Protein AF-A0A966T2U2-F1 (afdb_monomer_lite)

Radius of gyration: 16.69 Å; chains: 1; bounding box: 38×28×66 Å

Foldseek 3Di:
DLLLLLQLLVLLLVLLVVLLVVPQDDDPRSVLSNVSSVLSNVLSVVSCVVVPPSHPPHHDVVNNVVQNVQPPHNLSSLVSSLLSLLQSLQQLVVVLVPDPDPVSNVSSVVSSVVSLVSSLVSQPPPNHHNVSNVDRPHHHPYDDPPPPPPPPPDD

Structure (mmCIF, N/CA/C/O backbone):
data_AF-A0A966T2U2-F1
#
_entry.id   AF-A0A966T2U2-F1
#
loop_
_atom_site.group_PDB
_atom_site.id
_atom_site.type_symbol
_atom_site.label_atom_id
_atom_site.label_alt_id
_atom_site.label_comp_id
_atom_site.label_asym_id
_atom_site.label_entity_id
_atom_site.label_seq_id
_atom_site.pdbx_PDB_ins_code
_atom_site.Cartn_x
_atom_site.Cartn_y
_atom_site.Cartn_z
_atom_site.occupancy
_atom_site.B_iso_or_equiv
_atom_site.auth_seq_id
_atom_site.auth_comp_id
_atom_site.auth_asym_id
_atom_site.auth_atom_id
_atom_site.pdbx_PDB_model_num
ATOM 1 N N . MET A 1 1 ? -9.086 -2.018 14.720 1.00 90.81 1 MET A N 1
ATOM 2 C CA . MET A 1 1 ? -9.180 -2.553 13.342 1.00 90.81 1 MET A CA 1
ATOM 3 C C . MET A 1 1 ? -8.982 -1.466 12.297 1.00 90.81 1 MET A C 1
ATOM 5 O O . MET A 1 1 ? -7.969 -1.504 11.621 1.00 90.81 1 MET A O 1
ATOM 9 N N . LEU A 1 2 ? -9.842 -0.446 12.219 1.00 95.25 2 LEU A N 1
ATOM 10 C CA . LEU A 1 2 ? -9.666 0.657 11.258 1.00 95.25 2 LEU A CA 1
ATOM 11 C C . LEU A 1 2 ? -8.357 1.450 11.440 1.00 95.25 2 LEU A C 1
ATOM 13 O O . LEU A 1 2 ? -7.721 1.804 10.459 1.00 95.25 2 LEU A O 1
ATOM 17 N N . ALA A 1 3 ? -7.878 1.641 12.673 1.00 96.06 3 ALA A N 1
ATOM 18 C CA . ALA A 1 3 ? -6.555 2.234 12.914 1.00 96.06 3 ALA A CA 1
ATOM 19 C C . ALA A 1 3 ? -5.396 1.399 12.324 1.00 96.06 3 ALA A C 1
ATOM 21 O O . ALA A 1 3 ? -4.396 1.952 11.872 1.00 96.06 3 ALA A O 1
ATOM 22 N N . PHE A 1 4 ? -5.540 0.067 12.301 1.00 96.06 4 PHE A N 1
ATOM 23 C CA . PHE A 1 4 ? -4.582 -0.819 11.638 1.00 96.06 4 PHE A CA 1
ATOM 24 C C . PHE A 1 4 ? -4.688 -0.687 10.116 1.00 96.06 4 PHE A C 1
ATOM 26 O O . PHE A 1 4 ? -3.658 -0.540 9.468 1.00 96.06 4 PHE A O 1
ATOM 33 N N . ALA A 1 5 ? -5.913 -0.667 9.574 1.00 96.88 5 ALA A N 1
ATOM 34 C CA . ALA A 1 5 ? -6.174 -0.443 8.151 1.00 96.88 5 ALA A CA 1
ATOM 35 C C . ALA A 1 5 ? -5.520 0.861 7.672 1.00 96.88 5 ALA A C 1
ATOM 37 O O . ALA A 1 5 ? -4.726 0.842 6.743 1.00 96.88 5 ALA A O 1
ATOM 38 N N . GLN A 1 6 ? -5.738 1.965 8.395 1.00 98.12 6 GLN A N 1
ATOM 39 C CA . GLN A 1 6 ? -5.103 3.255 8.124 1.00 98.12 6 GLN A CA 1
ATOM 40 C C . GLN A 1 6 ? -3.571 3.149 8.064 1.00 98.12 6 GLN A C 1
ATOM 42 O O . GLN A 1 6 ? -2.938 3.695 7.165 1.00 98.12 6 GLN A O 1
ATOM 47 N N . GLY A 1 7 ? -2.964 2.458 9.032 1.00 98.31 7 GLY A N 1
ATOM 48 C CA . GLY A 1 7 ? -1.517 2.263 9.054 1.00 98.31 7 GLY A CA 1
ATOM 49 C C . GLY A 1 7 ? -1.021 1.397 7.893 1.00 98.31 7 GLY A C 1
ATOM 50 O O . GLY A 1 7 ? 0.043 1.678 7.344 1.00 98.31 7 GLY A O 1
ATOM 51 N N . ALA A 1 8 ? -1.772 0.364 7.508 1.00 98.12 8 ALA A N 1
ATOM 52 C CA . ALA A 1 8 ? -1.448 -0.480 6.361 1.00 98.12 8 ALA A CA 1
ATOM 53 C C . ALA A 1 8 ? -1.502 0.319 5.047 1.00 98.12 8 ALA A C 1
ATOM 55 O O . ALA A 1 8 ? -0.535 0.281 4.294 1.00 98.12 8 ALA A O 1
ATOM 56 N N . GLU A 1 9 ? -2.542 1.131 4.838 1.00 98.62 9 GLU A N 1
ATOM 57 C CA . GLU A 1 9 ? -2.665 2.037 3.683 1.00 98.62 9 GLU A CA 1
ATOM 58 C C . GLU A 1 9 ? -1.492 3.016 3.578 1.00 98.62 9 GLU A C 1
ATOM 60 O O . GLU A 1 9 ? -0.885 3.176 2.522 1.00 98.62 9 GLU A O 1
ATOM 65 N N . LEU A 1 10 ? -1.104 3.635 4.698 1.00 98.88 10 LEU A N 1
ATOM 66 C CA . LEU A 1 10 ? 0.061 4.524 4.738 1.00 98.88 10 LEU A CA 1
ATOM 67 C C . LEU A 1 10 ? 1.370 3.780 4.429 1.00 98.88 10 LEU A C 1
ATOM 69 O O . LEU A 1 10 ? 2.274 4.350 3.824 1.00 98.88 10 LEU A O 1
ATOM 73 N N . ALA A 1 11 ? 1.492 2.511 4.830 1.00 98.69 11 ALA A N 1
ATOM 74 C CA . ALA A 1 11 ? 2.661 1.702 4.492 1.00 98.69 11 ALA A CA 1
ATOM 75 C C . ALA A 1 11 ? 2.712 1.389 2.996 1.00 98.69 11 ALA A C 1
ATOM 77 O O . ALA A 1 11 ? 3.786 1.461 2.401 1.00 98.69 11 ALA A O 1
ATOM 78 N N . VAL A 1 12 ? 1.565 1.074 2.396 1.00 98.69 12 VAL A N 1
ATOM 79 C CA . VAL A 1 12 ? 1.455 0.781 0.966 1.00 98.69 12 VAL A CA 1
ATOM 80 C C . VAL A 1 12 ? 1.733 2.034 0.138 1.00 98.69 12 VAL A C 1
ATOM 82 O O . VAL A 1 12 ? 2.564 1.981 -0.766 1.00 98.69 12 VAL A O 1
ATOM 85 N N . HIS A 1 13 ? 1.155 3.182 0.508 1.00 98.88 13 HIS A N 1
ATOM 86 C CA . HIS A 1 13 ? 1.492 4.483 -0.078 1.00 98.88 13 HIS A CA 1
ATOM 87 C C . HIS A 1 13 ? 3.010 4.712 -0.113 1.00 98.88 13 HIS A C 1
ATOM 89 O O . HIS A 1 13 ? 3.576 4.968 -1.176 1.00 98.88 13 HIS A O 1
ATOM 95 N N . ASP A 1 14 ? 3.688 4.561 1.027 1.00 98.88 14 ASP A N 1
ATOM 96 C CA . ASP A 1 14 ? 5.130 4.801 1.118 1.00 98.88 14 ASP A CA 1
ATOM 97 C C . ASP A 1 14 ? 5.950 3.791 0.295 1.00 98.88 14 ASP A C 1
ATOM 99 O O . ASP A 1 14 ? 7.020 4.132 -0.215 1.00 98.88 14 ASP A O 1
ATOM 103 N N . LEU A 1 15 ? 5.465 2.555 0.129 1.00 98.88 15 LEU A N 1
ATOM 104 C CA . LEU A 1 15 ? 6.080 1.560 -0.756 1.00 98.88 15 LEU A CA 1
ATOM 105 C C . LEU A 1 15 ? 5.935 1.948 -2.233 1.00 98.88 15 LEU A C 1
ATOM 107 O O . LEU A 1 15 ? 6.903 1.819 -2.986 1.00 98.88 15 LEU A O 1
ATOM 111 N N . TYR A 1 16 ? 4.785 2.482 -2.651 1.00 98.81 16 TYR A N 1
ATOM 112 C CA . TYR A 1 16 ? 4.631 3.023 -4.003 1.00 98.81 16 TYR A CA 1
ATOM 113 C C . TYR A 1 16 ? 5.517 4.239 -4.243 1.00 98.81 16 TYR A C 1
ATOM 115 O O . TYR A 1 16 ? 6.221 4.272 -5.251 1.00 98.81 16 TYR A O 1
ATOM 123 N N . VAL A 1 17 ? 5.560 5.187 -3.301 1.00 98.75 17 VAL A N 1
ATOM 124 C CA . VAL A 1 17 ? 6.482 6.333 -3.365 1.00 98.75 17 VAL A CA 1
ATOM 125 C C . VAL A 1 17 ? 7.923 5.842 -3.489 1.00 98.75 17 VAL A C 1
ATOM 127 O O . VAL A 1 17 ? 8.667 6.307 -4.346 1.00 98.75 17 VAL A O 1
ATOM 130 N N . LYS A 1 18 ? 8.312 4.807 -2.733 1.00 98.56 18 LYS A N 1
ATOM 131 C CA . LYS A 1 18 ? 9.641 4.197 -2.857 1.00 98.56 18 LYS A CA 1
ATOM 132 C C . LYS A 1 18 ? 9.907 3.606 -4.247 1.00 98.56 18 LYS A C 1
ATOM 134 O O . LYS A 1 18 ? 11.045 3.667 -4.721 1.00 98.56 18 LYS A O 1
ATOM 139 N N . ALA A 1 19 ? 8.901 3.002 -4.881 1.00 98.19 19 ALA A N 1
ATOM 140 C CA . ALA A 1 19 ? 8.993 2.498 -6.251 1.00 98.19 19 ALA A CA 1
ATOM 141 C C . ALA A 1 19 ? 9.166 3.642 -7.260 1.00 98.19 19 ALA A C 1
ATOM 143 O O . ALA A 1 19 ? 10.079 3.578 -8.086 1.00 98.19 19 ALA A O 1
ATOM 144 N N . VAL A 1 20 ? 8.337 4.683 -7.155 1.00 98.38 20 VAL A N 1
ATOM 145 C CA . VAL A 1 20 ? 8.377 5.906 -7.974 1.00 98.38 20 VAL A CA 1
ATOM 146 C C . VAL A 1 20 ? 9.755 6.570 -7.878 1.00 98.38 20 VAL 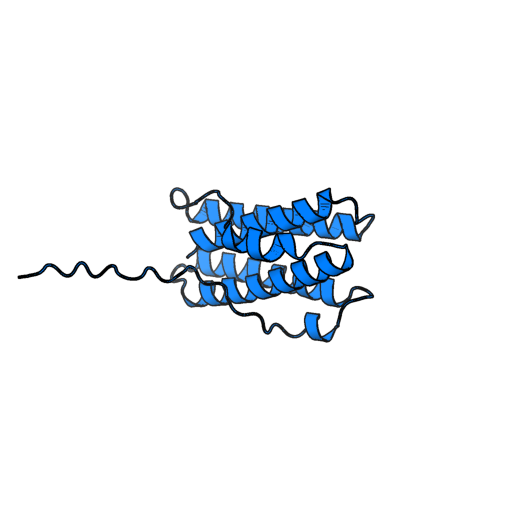A C 1
ATOM 148 O O . VAL A 1 20 ? 10.453 6.712 -8.883 1.00 98.38 20 VAL A O 1
ATOM 151 N N . ASP A 1 21 ? 10.225 6.823 -6.657 1.00 98.25 21 ASP A N 1
ATOM 152 C CA . ASP A 1 21 ? 11.505 7.484 -6.371 1.00 98.25 21 ASP A CA 1
ATOM 153 C C . ASP A 1 21 ? 12.733 6.646 -6.760 1.00 98.25 21 ASP A C 1
ATOM 155 O O . ASP A 1 21 ? 13.869 7.122 -6.717 1.00 98.25 21 ASP A O 1
ATOM 159 N N . SER A 1 22 ? 12.548 5.377 -7.137 1.00 97.19 22 SER A N 1
ATOM 160 C CA . SER A 1 22 ? 13.661 4.528 -7.560 1.00 97.19 22 SER A CA 1
ATOM 161 C C . SER A 1 22 ? 14.235 4.897 -8.930 1.00 97.19 22 SER A C 1
ATOM 163 O O . SER A 1 22 ? 15.323 4.427 -9.267 1.00 97.19 22 SER A O 1
ATOM 165 N N . GLY A 1 23 ? 13.505 5.684 -9.731 1.00 96.38 23 GLY A N 1
ATOM 166 C CA . GLY A 1 23 ? 13.903 6.073 -11.088 1.00 96.38 23 GLY A CA 1
ATOM 167 C C . GLY A 1 23 ? 13.916 4.920 -12.100 1.00 96.38 23 GLY A C 1
ATOM 168 O O . GLY A 1 23 ? 14.474 5.063 -13.184 1.00 96.38 23 GLY A O 1
ATOM 169 N N . ARG A 1 24 ? 13.343 3.759 -11.749 1.00 94.75 24 ARG A N 1
ATOM 170 C CA . ARG A 1 24 ? 13.326 2.552 -12.597 1.00 94.75 24 ARG A CA 1
ATOM 171 C C . ARG A 1 24 ? 12.142 2.482 -13.559 1.00 94.75 24 ARG A C 1
ATOM 173 O O . ARG A 1 24 ? 12.174 1.657 -14.466 1.00 94.75 24 ARG A O 1
ATOM 180 N N . PHE A 1 25 ? 11.117 3.297 -13.335 1.00 95.38 25 PHE A N 1
ATOM 181 C CA . PHE A 1 25 ? 9.867 3.303 -14.091 1.00 95.38 25 PHE A CA 1
ATOM 182 C C . PHE A 1 25 ? 9.714 4.628 -14.829 1.00 95.38 25 PHE A C 1
ATOM 184 O O . PHE A 1 25 ? 10.156 5.666 -14.338 1.00 95.38 25 PHE A O 1
ATOM 191 N N . THR A 1 26 ? 9.095 4.595 -16.008 1.00 95.94 26 THR A N 1
ATOM 192 C CA . THR A 1 26 ? 8.891 5.781 -16.856 1.00 95.94 26 THR A CA 1
ATOM 193 C C . THR A 1 26 ? 7.569 5.675 -17.617 1.00 95.94 26 THR A C 1
ATOM 195 O O . THR A 1 26 ? 6.985 4.595 -17.681 1.00 95.94 26 THR A O 1
ATOM 198 N N . GLY A 1 27 ? 7.099 6.779 -18.204 1.00 96.19 27 GLY A N 1
ATOM 199 C CA . GLY A 1 27 ? 5.876 6.787 -19.014 1.00 96.19 27 GLY A CA 1
ATOM 200 C C . GLY A 1 27 ? 4.649 6.295 -18.240 1.00 96.19 27 GLY A C 1
ATOM 201 O O . GLY A 1 27 ? 4.506 6.590 -17.054 1.00 96.19 27 GLY A O 1
ATOM 202 N N . ASP A 1 28 ? 3.796 5.513 -18.903 1.00 94.25 28 ASP A N 1
ATOM 203 C CA . ASP A 1 28 ? 2.537 5.014 -18.335 1.00 94.25 28 ASP A CA 1
ATOM 204 C C . ASP A 1 28 ? 2.743 4.163 -17.072 1.00 94.25 28 ASP A C 1
ATOM 206 O O . ASP A 1 28 ? 1.921 4.206 -16.159 1.00 94.25 28 ASP A O 1
ATOM 210 N N . GLU A 1 29 ? 3.856 3.428 -16.976 1.00 93.56 29 GLU A N 1
ATOM 211 C CA . GLU A 1 29 ? 4.186 2.637 -15.785 1.00 93.56 29 GLU A CA 1
ATOM 212 C C . GLU A 1 29 ? 4.434 3.533 -14.568 1.00 93.56 29 GLU A C 1
ATOM 214 O O . GLU A 1 29 ? 3.982 3.221 -13.468 1.00 93.56 29 GLU A O 1
ATOM 219 N N . LEU A 1 30 ? 5.134 4.656 -14.757 1.00 97.12 30 LEU A N 1
ATOM 220 C CA . LEU A 1 30 ? 5.371 5.628 -13.692 1.00 97.12 30 LEU A CA 1
ATOM 221 C C . LEU A 1 30 ? 4.055 6.286 -13.263 1.00 97.12 30 LEU A C 1
ATOM 223 O O . LEU A 1 30 ? 3.741 6.291 -12.076 1.00 97.12 30 LEU A O 1
ATOM 227 N N . THR A 1 31 ? 3.254 6.752 -14.224 1.00 97.88 31 THR A N 1
ATOM 228 C CA . THR A 1 31 ? 1.950 7.373 -13.949 1.00 97.88 31 THR A CA 1
ATOM 229 C C . THR A 1 31 ? 0.996 6.418 -13.231 1.00 97.88 31 THR A C 1
ATOM 231 O O . THR A 1 31 ? 0.285 6.824 -12.313 1.00 97.88 31 THR A O 1
ATOM 234 N N . MET A 1 32 ? 0.998 5.134 -13.596 1.00 96.88 32 MET A N 1
ATOM 235 C CA . MET A 1 32 ? 0.235 4.102 -12.894 1.00 96.88 32 MET A CA 1
ATOM 236 C C . MET A 1 32 ? 0.654 3.999 -11.420 1.00 96.88 32 MET A C 1
ATOM 238 O O . MET A 1 32 ? -0.207 4.034 -10.541 1.00 96.88 32 MET A O 1
ATOM 242 N N . LEU A 1 33 ? 1.958 3.897 -11.139 1.00 98.31 33 LEU A N 1
ATOM 243 C CA . LEU A 1 33 ? 2.476 3.773 -9.770 1.00 98.31 33 LEU A CA 1
ATOM 244 C C . LEU A 1 33 ? 2.185 5.021 -8.923 1.00 98.31 33 LEU A C 1
ATOM 246 O O . LEU A 1 33 ? 1.804 4.892 -7.761 1.00 98.31 33 LEU A O 1
ATOM 250 N N . GLU A 1 34 ? 2.313 6.217 -9.500 1.00 98.69 34 GLU A N 1
ATOM 251 C CA . GLU A 1 34 ? 1.947 7.482 -8.847 1.00 98.69 34 GLU A CA 1
ATOM 252 C C . GLU A 1 34 ? 0.453 7.526 -8.507 1.00 98.69 34 GLU A C 1
ATOM 254 O O . GLU A 1 34 ? 0.063 7.921 -7.405 1.00 98.69 34 GLU A O 1
ATOM 259 N N . GLN A 1 35 ? -0.396 7.075 -9.432 1.00 98.69 35 GLN A N 1
ATOM 260 C CA . GLN A 1 35 ? -1.836 7.062 -9.220 1.00 98.69 35 GLN A CA 1
ATOM 261 C C . GLN A 1 35 ? -2.247 6.052 -8.142 1.00 98.69 35 GLN A C 1
ATOM 263 O O . GLN A 1 35 ? -3.146 6.340 -7.349 1.00 98.69 35 GLN A O 1
ATOM 268 N N . PHE A 1 36 ? -1.586 4.893 -8.079 1.00 98.69 36 PHE A N 1
ATOM 269 C CA . PHE A 1 36 ? -1.817 3.900 -7.027 1.00 98.69 3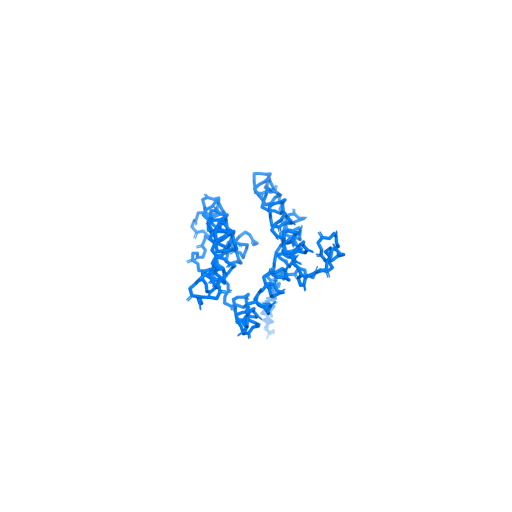6 PHE A CA 1
ATOM 270 C C . PHE A 1 36 ? -1.364 4.444 -5.667 1.00 98.69 36 PHE A C 1
ATOM 272 O O . PHE A 1 36 ? -2.140 4.388 -4.714 1.00 98.69 36 PHE A O 1
ATOM 279 N N . ALA A 1 37 ? -0.200 5.105 -5.592 1.00 98.88 37 ALA A N 1
ATOM 280 C CA . ALA A 1 37 ? 0.235 5.810 -4.382 1.00 98.88 37 ALA A CA 1
ATOM 281 C C . ALA A 1 37 ? -0.839 6.795 -3.887 1.00 98.88 37 ALA A C 1
ATOM 283 O O . ALA A 1 37 ? -1.249 6.757 -2.724 1.00 98.88 37 ALA A O 1
ATOM 284 N N . ALA A 1 38 ? -1.344 7.647 -4.784 1.00 98.88 38 ALA A N 1
ATOM 285 C CA . ALA A 1 38 ? -2.355 8.645 -4.452 1.00 98.88 38 ALA A CA 1
ATOM 286 C C . ALA A 1 38 ? -3.665 8.022 -3.936 1.00 98.88 38 ALA A C 1
ATOM 288 O O . ALA A 1 38 ? -4.283 8.573 -3.023 1.00 98.88 38 ALA A O 1
ATOM 289 N N . HIS A 1 39 ? -4.077 6.869 -4.474 1.00 98.81 39 HIS A N 1
ATOM 290 C CA . HIS A 1 39 ? -5.248 6.144 -3.980 1.00 98.81 39 HIS A CA 1
ATOM 291 C C . HIS A 1 39 ? -5.066 5.680 -2.529 1.00 98.81 39 HIS A C 1
ATOM 293 O O . HIS A 1 39 ? -5.910 6.003 -1.695 1.00 98.81 39 HIS A O 1
ATOM 299 N N . HIS A 1 40 ? -3.949 5.025 -2.197 1.00 98.88 40 HIS A N 1
ATOM 300 C CA . HIS A 1 40 ? -3.686 4.574 -0.823 1.00 98.88 40 HIS A CA 1
ATOM 301 C C . HIS A 1 40 ? -3.627 5.734 0.176 1.00 98.88 40 HIS A C 1
ATOM 303 O O . HIS A 1 40 ? -4.169 5.645 1.280 1.00 98.88 40 HIS A O 1
ATOM 309 N N . LEU A 1 41 ? -3.045 6.875 -0.213 1.00 98.88 41 LEU A N 1
ATOM 310 C CA . LEU A 1 41 ? -3.068 8.068 0.635 1.00 98.88 41 LEU A CA 1
ATOM 311 C C . LEU A 1 41 ? -4.500 8.567 0.874 1.00 98.88 41 LEU A C 1
ATOM 313 O O . LEU A 1 41 ? -4.861 8.885 2.010 1.00 98.88 41 LEU A O 1
ATOM 317 N N . ALA A 1 42 ? -5.327 8.610 -0.172 1.00 98.81 42 ALA A N 1
ATOM 318 C CA . ALA A 1 42 ? -6.727 9.008 -0.057 1.00 98.81 42 ALA A CA 1
ATOM 319 C C . ALA A 1 42 ? -7.535 8.039 0.826 1.00 98.81 42 ALA A C 1
ATOM 321 O O . ALA A 1 42 ? -8.386 8.477 1.607 1.00 98.81 42 ALA A O 1
ATOM 322 N N . TYR A 1 43 ? -7.249 6.736 0.770 1.00 98.62 43 TYR A N 1
ATOM 323 C CA . TYR A 1 43 ? -7.874 5.728 1.631 1.00 98.62 43 TYR A CA 1
ATOM 324 C C . TYR A 1 43 ? -7.461 5.895 3.088 1.00 98.62 43 TYR A C 1
ATOM 326 O O . TYR A 1 43 ? -8.326 5.987 3.962 1.00 98.62 43 TYR A O 1
ATOM 334 N N . ALA A 1 44 ? -6.165 6.066 3.355 1.00 98.62 44 ALA A N 1
ATOM 335 C CA . ALA A 1 44 ? -5.666 6.377 4.689 1.00 98.62 44 ALA A CA 1
ATOM 336 C C . ALA A 1 44 ? -6.315 7.643 5.275 1.00 98.62 44 ALA A C 1
ATOM 338 O O . ALA A 1 44 ? -6.666 7.672 6.457 1.00 98.62 44 ALA A O 1
ATOM 339 N N . GLN A 1 45 ? -6.497 8.688 4.462 1.00 98.62 45 GLN A N 1
ATOM 340 C CA . GLN A 1 45 ? -7.150 9.934 4.872 1.00 98.62 45 GLN A CA 1
ATOM 341 C C . GLN A 1 45 ? -8.653 9.756 5.115 1.00 98.62 45 GLN A C 1
ATOM 343 O O . GLN A 1 45 ? -9.181 10.293 6.087 1.00 98.62 45 GLN A O 1
ATOM 348 N N . SER A 1 46 ? -9.333 8.965 4.285 1.00 98.50 46 SER A N 1
ATOM 349 C CA . SER A 1 46 ? -10.758 8.656 4.456 1.00 98.50 46 SER A CA 1
ATOM 350 C C . SER A 1 46 ? -11.001 7.863 5.742 1.00 98.50 46 SER A C 1
ATOM 352 O O . SER A 1 46 ? -11.888 8.200 6.527 1.00 98.50 46 SER A O 1
ATOM 354 N N . ILE A 1 47 ? -10.157 6.862 6.014 1.00 98.25 47 ILE A N 1
ATOM 355 C CA . ILE A 1 47 ? -10.198 6.096 7.264 1.00 98.25 47 ILE A CA 1
ATOM 356 C C . ILE A 1 47 ? -9.883 7.004 8.456 1.00 98.25 47 ILE A C 1
ATOM 358 O O . ILE A 1 47 ? -10.575 6.925 9.468 1.00 98.25 47 ILE A O 1
ATOM 362 N N . ASN A 1 48 ? -8.885 7.891 8.346 1.00 98.00 48 ASN A N 1
ATOM 363 C CA . ASN A 1 48 ? -8.593 8.891 9.377 1.00 98.00 48 ASN A CA 1
ATOM 364 C C . ASN A 1 48 ? -9.833 9.740 9.687 1.00 98.00 48 ASN A C 1
ATOM 366 O O . ASN A 1 48 ? -10.232 9.802 10.848 1.00 98.00 48 ASN A O 1
ATOM 370 N N . GLY A 1 49 ? -10.480 10.322 8.672 1.00 97.44 49 GLY A N 1
ATOM 371 C CA . GLY A 1 49 ? -11.686 11.132 8.862 1.00 97.44 49 GLY A CA 1
ATOM 372 C C . GLY A 1 49 ? -12.799 10.388 9.607 1.00 97.44 49 GLY A C 1
ATOM 373 O O . GLY A 1 49 ? -13.535 10.996 10.380 1.00 97.44 49 GLY A O 1
ATOM 374 N N . MET A 1 50 ? -12.873 9.066 9.438 1.00 96.12 50 MET A N 1
ATOM 375 C CA . MET A 1 50 ? -13.839 8.204 10.112 1.00 96.12 50 MET A CA 1
ATOM 376 C C . MET A 1 50 ? -13.485 7.883 11.572 1.00 96.12 50 MET A C 1
ATOM 378 O O . MET A 1 50 ? -14.377 7.844 12.417 1.00 96.12 50 MET A O 1
ATOM 382 N N . ILE A 1 51 ? -12.208 7.638 11.890 1.00 95.75 51 ILE A N 1
ATOM 383 C CA . ILE A 1 51 ? -11.772 7.240 13.247 1.00 95.75 51 ILE A CA 1
ATOM 384 C C . ILE A 1 51 ? -11.269 8.410 14.106 1.00 95.75 51 ILE A C 1
ATOM 386 O O . ILE A 1 51 ? -11.048 8.254 15.309 1.00 95.75 51 ILE A O 1
ATOM 390 N N . GLY A 1 52 ? -11.085 9.588 13.509 1.00 95.94 52 GLY A N 1
ATOM 391 C CA . GLY A 1 52 ? -10.720 10.829 14.182 1.00 95.94 52 GLY A CA 1
ATOM 392 C C . GLY A 1 52 ? -9.492 10.684 15.081 1.00 95.94 52 GLY A C 1
ATOM 393 O O . GLY A 1 52 ? -8.403 10.332 14.632 1.00 95.94 52 GLY A O 1
ATOM 394 N N . LYS A 1 53 ? -9.668 10.948 16.381 1.00 94.25 53 LYS A N 1
ATOM 395 C CA . LYS A 1 53 ? -8.585 10.914 17.381 1.00 94.25 53 LYS A CA 1
ATOM 396 C C . LYS A 1 53 ? -7.911 9.543 17.539 1.00 94.25 53 LYS A C 1
ATOM 398 O O . LYS A 1 53 ? -6.819 9.482 18.091 1.00 94.25 53 LYS A O 1
ATOM 403 N N . ASP A 1 54 ? -8.563 8.467 17.098 1.00 93.44 54 ASP A N 1
ATOM 404 C CA . ASP A 1 54 ? -8.021 7.108 17.190 1.00 93.44 54 ASP A CA 1
ATOM 405 C C . ASP A 1 54 ? -7.095 6.779 15.999 1.00 93.44 54 ASP A C 1
ATOM 407 O O . ASP A 1 54 ? -6.499 5.701 15.949 1.00 93.44 54 ASP A O 1
ATOM 411 N N . ALA A 1 55 ? -6.947 7.706 15.041 1.00 95.00 55 ALA A N 1
ATOM 412 C CA . ALA A 1 55 ? -6.019 7.588 13.924 1.00 95.00 55 ALA A CA 1
ATOM 413 C C . ALA A 1 55 ? -4.563 7.619 14.397 1.00 95.00 55 ALA A C 1
ATOM 415 O O . ALA A 1 55 ? -4.141 8.498 15.151 1.00 95.00 55 ALA A O 1
ATOM 416 N N . THR A 1 56 ? -3.761 6.684 13.892 1.00 91.12 56 THR A N 1
ATOM 417 C CA . THR A 1 56 ? -2.332 6.614 14.220 1.00 91.12 56 THR A CA 1
ATOM 418 C C . THR A 1 56 ? -1.532 7.666 13.463 1.00 91.12 56 THR A C 1
ATOM 420 O O . THR A 1 56 ? -0.530 8.160 13.979 1.00 91.12 56 THR A O 1
ATOM 423 N N . ASN A 1 57 ? -1.967 7.997 12.239 1.00 95.25 57 ASN A N 1
ATOM 424 C CA . ASN A 1 57 ? -1.254 8.875 11.302 1.00 95.25 57 ASN A CA 1
ATOM 425 C C . ASN A 1 57 ? 0.196 8.455 11.062 1.00 95.25 57 ASN A C 1
ATOM 427 O O . ASN A 1 57 ? 1.064 9.279 10.779 1.00 95.25 57 ASN A O 1
ATOM 431 N N . LYS A 1 58 ? 0.454 7.157 11.205 1.00 97.12 58 LYS A N 1
ATOM 432 C CA . LYS A 1 58 ? 1.751 6.535 11.002 1.00 97.12 58 LYS A CA 1
ATOM 433 C C . LYS A 1 58 ? 1.539 5.276 10.193 1.00 97.12 58 LYS A C 1
ATOM 435 O O . LYS A 1 58 ? 0.582 4.537 10.424 1.00 97.12 58 LYS A O 1
ATOM 440 N N . ARG A 1 59 ? 2.453 5.017 9.267 1.00 98.00 59 ARG A N 1
ATOM 441 C CA . ARG A 1 59 ? 2.459 3.750 8.553 1.00 98.00 59 ARG A CA 1
ATOM 442 C C . ARG A 1 59 ? 2.692 2.580 9.499 1.00 98.00 59 ARG A C 1
ATOM 444 O O . ARG A 1 59 ? 3.345 2.703 10.537 1.00 98.00 59 ARG A O 1
ATOM 451 N N . ASN A 1 60 ? 2.198 1.422 9.098 1.00 97.50 60 ASN A N 1
ATOM 452 C CA . ASN A 1 60 ? 2.522 0.164 9.734 1.00 97.50 60 ASN A CA 1
ATOM 453 C C . ASN A 1 60 ? 3.930 -0.280 9.299 1.00 97.50 60 ASN A C 1
ATOM 455 O O . ASN A 1 60 ? 4.124 -0.772 8.188 1.00 97.50 60 ASN A O 1
ATOM 459 N N . GLU A 1 61 ? 4.916 -0.122 10.185 1.00 96.44 61 GLU A N 1
ATOM 460 C CA . GLU A 1 61 ? 6.312 -0.496 9.906 1.00 96.44 61 GLU A CA 1
ATOM 461 C C . GLU A 1 61 ? 6.496 -1.994 9.619 1.00 96.44 61 GLU A C 1
ATOM 463 O O . GLU A 1 61 ? 7.384 -2.367 8.855 1.00 96.44 61 GLU A O 1
ATOM 468 N N . GLY A 1 62 ? 5.651 -2.864 10.182 1.00 94.50 62 GLY A N 1
ATOM 469 C CA . GLY A 1 62 ? 5.678 -4.300 9.893 1.00 94.50 62 GLY A CA 1
ATOM 470 C C . GLY A 1 62 ? 5.328 -4.590 8.433 1.00 94.50 62 GLY A C 1
ATOM 471 O O . GLY A 1 62 ? 6.039 -5.337 7.766 1.00 94.50 62 GLY A O 1
ATOM 472 N N . VAL A 1 63 ? 4.290 -3.927 7.914 1.00 95.69 63 VAL A N 1
ATOM 473 C CA . VAL A 1 63 ? 3.920 -4.005 6.490 1.00 95.69 63 VAL A CA 1
ATOM 474 C C . VAL A 1 63 ? 5.030 -3.427 5.623 1.00 95.69 63 VAL A C 1
ATOM 476 O O . VAL A 1 63 ? 5.513 -4.095 4.716 1.00 95.69 63 VAL A O 1
ATOM 479 N N . TYR A 1 64 ? 5.492 -2.216 5.931 1.00 98.19 64 TYR A N 1
ATOM 480 C CA . TYR A 1 64 ? 6.515 -1.552 5.126 1.00 98.19 64 TYR A CA 1
ATOM 481 C C . TYR A 1 64 ? 7.805 -2.387 5.025 1.00 98.19 64 TYR A C 1
ATOM 483 O O . TYR A 1 64 ? 8.304 -2.662 3.931 1.00 98.19 64 TYR A O 1
ATOM 491 N N . SER A 1 65 ? 8.330 -2.844 6.165 1.00 96.44 65 SER A N 1
ATOM 492 C CA . SER A 1 65 ? 9.579 -3.613 6.222 1.00 96.44 65 SER A CA 1
ATOM 493 C C . SER A 1 65 ? 9.489 -4.980 5.538 1.00 96.44 65 SER A C 1
ATOM 495 O O . SER A 1 65 ? 10.467 -5.405 4.914 1.00 96.44 65 SER A O 1
ATOM 497 N N . ALA A 1 66 ? 8.323 -5.637 5.585 1.00 95.06 66 ALA A N 1
ATOM 498 C CA . ALA A 1 66 ? 8.105 -6.924 4.931 1.00 95.06 66 ALA A CA 1
ATOM 499 C C . ALA A 1 66 ? 8.274 -6.846 3.406 1.00 95.06 66 ALA A C 1
ATOM 501 O O . ALA A 1 66 ? 8.780 -7.794 2.806 1.00 95.06 66 ALA A O 1
ATOM 502 N N . TYR A 1 67 ? 7.905 -5.723 2.782 1.00 97.31 67 TYR A N 1
ATOM 503 C CA . TYR A 1 67 ? 7.868 -5.594 1.322 1.00 97.31 67 TYR A CA 1
ATOM 504 C C . TYR A 1 67 ? 9.008 -4.758 0.735 1.00 97.31 67 TYR A C 1
ATOM 506 O O . 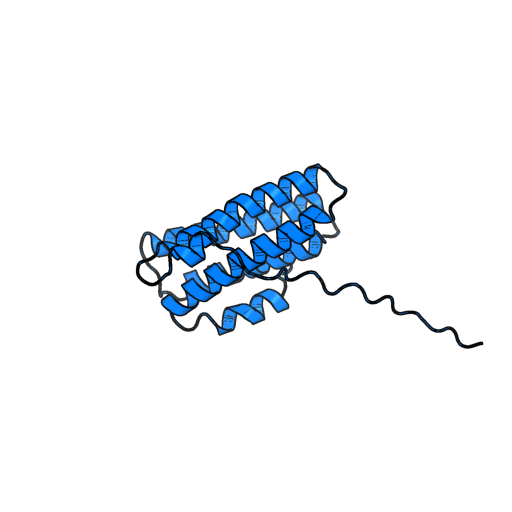TYR A 1 67 ? 9.504 -5.091 -0.342 1.00 97.31 67 TYR A O 1
ATOM 514 N N . VAL A 1 68 ? 9.492 -3.722 1.430 1.00 97.50 68 VAL A N 1
ATOM 515 C CA . VAL A 1 68 ? 10.497 -2.797 0.867 1.00 97.50 68 VAL A CA 1
ATOM 516 C C . VAL A 1 68 ? 11.786 -3.508 0.437 1.00 97.50 68 VAL A C 1
ATOM 518 O O . VAL A 1 68 ? 12.378 -3.175 -0.590 1.00 97.50 68 VAL A O 1
ATOM 521 N N . SER A 1 69 ? 12.208 -4.527 1.190 1.00 94.81 69 SER A N 1
ATOM 522 C CA . SER A 1 69 ? 13.421 -5.305 0.908 1.00 94.81 69 SER A CA 1
ATOM 523 C C . SER A 1 69 ? 13.301 -6.180 -0.346 1.00 94.81 69 SER A C 1
ATOM 525 O O . SER A 1 69 ? 14.316 -6.564 -0.926 1.00 94.81 69 SER A O 1
ATOM 527 N N . GLN A 1 70 ? 12.077 -6.455 -0.802 1.00 96.62 70 GLN A N 1
ATOM 528 C CA . GLN A 1 70 ? 11.798 -7.277 -1.979 1.00 96.62 70 GLN A CA 1
ATOM 529 C C . GLN A 1 70 ? 11.893 -6.474 -3.290 1.00 96.62 70 GLN A C 1
ATOM 531 O O . GLN A 1 70 ? 12.076 -7.051 -4.362 1.00 96.62 70 GLN A O 1
ATOM 536 N N . MET A 1 71 ? 11.834 -5.138 -3.228 1.00 96.62 71 MET A N 1
ATOM 537 C CA . MET A 1 71 ? 11.791 -4.227 -4.385 1.00 96.62 71 MET A CA 1
ATOM 538 C C . MET A 1 71 ? 13.187 -3.929 -4.972 1.00 96.62 71 MET A C 1
ATOM 540 O O . MET A 1 71 ? 13.579 -2.779 -5.192 1.00 96.62 71 MET A O 1
ATOM 544 N N . THR A 1 72 ? 13.977 -4.977 -5.211 1.00 95.69 72 THR A N 1
ATOM 545 C CA . THR A 1 72 ? 15.398 -4.878 -5.606 1.00 95.69 72 THR A CA 1
ATOM 546 C C . THR A 1 72 ? 15.614 -4.485 -7.071 1.00 95.69 72 THR A C 1
ATOM 548 O O . THR A 1 72 ? 16.625 -3.875 -7.416 1.00 95.69 72 THR A O 1
ATOM 551 N N . THR A 1 73 ? 14.653 -4.802 -7.937 1.00 95.00 73 THR A N 1
ATOM 552 C CA . THR A 1 73 ? 14.634 -4.503 -9.380 1.00 95.00 73 THR A CA 1
ATOM 553 C C . THR A 1 73 ? 13.224 -4.070 -9.788 1.00 95.00 73 THR A C 1
ATOM 555 O O . THR A 1 73 ? 12.293 -4.267 -9.013 1.00 95.00 73 THR A O 1
ATOM 558 N N . GLY A 1 74 ? 13.032 -3.530 -10.999 1.00 92.94 74 GLY A N 1
ATOM 559 C CA . GLY A 1 74 ? 11.690 -3.162 -11.488 1.00 92.94 74 GLY A CA 1
ATOM 560 C C . GLY A 1 74 ? 10.721 -4.352 -11.504 1.00 92.94 74 GLY A C 1
ATOM 561 O O . GLY A 1 74 ? 9.652 -4.299 -10.904 1.00 92.94 74 GLY A O 1
ATOM 562 N N . ALA A 1 75 ? 11.147 -5.486 -12.069 1.00 92.44 75 ALA A N 1
ATOM 563 C CA . ALA A 1 75 ? 10.337 -6.706 -12.088 1.00 92.44 75 ALA A CA 1
ATOM 564 C C . ALA A 1 75 ? 10.074 -7.279 -10.681 1.00 92.44 75 ALA A C 1
ATOM 566 O O . ALA A 1 75 ? 8.999 -7.813 -10.417 1.00 92.44 75 ALA A O 1
ATOM 567 N N . ALA A 1 76 ? 11.046 -7.186 -9.764 1.00 94.50 76 ALA A N 1
ATOM 568 C CA . ALA A 1 76 ? 10.838 -7.606 -8.378 1.00 94.50 76 ALA A CA 1
ATOM 569 C C . ALA A 1 76 ? 9.869 -6.673 -7.639 1.00 94.50 76 ALA A C 1
ATOM 571 O O . ALA A 1 76 ? 9.040 -7.153 -6.874 1.00 94.50 76 ALA A O 1
ATOM 572 N N . ALA A 1 77 ? 9.919 -5.370 -7.920 1.00 95.69 77 ALA A N 1
ATOM 573 C CA . ALA A 1 77 ? 8.974 -4.404 -7.384 1.00 95.69 77 ALA A CA 1
ATOM 574 C C . ALA A 1 77 ? 7.544 -4.673 -7.873 1.00 95.69 77 ALA A C 1
ATOM 576 O O . ALA A 1 77 ? 6.649 -4.696 -7.041 1.00 95.69 77 ALA A O 1
ATOM 577 N N . TYR A 1 78 ? 7.316 -4.991 -9.154 1.00 94.25 78 TYR A N 1
ATOM 578 C CA . TYR A 1 78 ? 5.977 -5.384 -9.623 1.00 94.25 78 TYR A CA 1
ATOM 579 C C . TYR A 1 78 ? 5.423 -6.615 -8.908 1.00 94.25 78 TYR A C 1
ATOM 581 O O . TYR A 1 78 ? 4.268 -6.614 -8.494 1.00 94.25 78 TYR A O 1
ATOM 589 N N . ARG A 1 79 ? 6.242 -7.652 -8.699 1.00 93.44 79 ARG A N 1
ATOM 590 C CA . ARG A 1 79 ? 5.807 -8.837 -7.944 1.00 93.44 79 ARG A CA 1
ATOM 591 C C . ARG A 1 79 ? 5.519 -8.521 -6.479 1.00 93.44 79 ARG A C 1
ATOM 593 O O . ARG A 1 79 ? 4.526 -9.008 -5.942 1.00 93.44 79 ARG A O 1
ATOM 600 N N . ALA A 1 80 ? 6.372 -7.719 -5.844 1.00 95.88 80 ALA A N 1
ATOM 601 C CA . ALA A 1 80 ? 6.193 -7.313 -4.454 1.00 95.88 80 ALA A CA 1
ATOM 602 C C . ALA A 1 80 ? 4.918 -6.474 -4.283 1.00 95.88 80 ALA A C 1
ATOM 604 O O . ALA A 1 80 ? 4.127 -6.767 -3.394 1.00 95.88 80 ALA A O 1
ATOM 605 N N . LEU A 1 81 ? 4.688 -5.499 -5.167 1.00 96.88 81 LEU A N 1
ATOM 606 C CA . LEU A 1 81 ? 3.501 -4.644 -5.149 1.00 96.88 81 LEU A CA 1
ATOM 607 C C . LEU A 1 81 ? 2.228 -5.438 -5.465 1.00 96.88 81 LEU A C 1
ATOM 609 O O . LEU A 1 81 ? 1.269 -5.332 -4.719 1.00 96.88 81 LEU A O 1
ATOM 613 N N . GLN A 1 82 ? 2.226 -6.331 -6.462 1.00 95.94 82 GLN A N 1
ATOM 614 C CA . GLN A 1 82 ? 1.071 -7.209 -6.704 1.00 95.94 82 GLN A CA 1
ATOM 615 C C . GLN A 1 82 ? 0.743 -8.079 -5.479 1.00 95.94 82 GLN A C 1
ATOM 617 O O . GLN A 1 82 ? -0.420 -8.235 -5.109 1.00 95.94 82 GLN A O 1
ATOM 622 N N . THR A 1 83 ? 1.767 -8.661 -4.848 1.00 94.81 83 THR A N 1
ATOM 623 C CA . THR A 1 83 ? 1.586 -9.481 -3.639 1.00 94.81 83 THR A CA 1
ATOM 624 C C . THR A 1 83 ? 1.035 -8.644 -2.484 1.00 94.81 83 THR A C 1
ATOM 626 O O . THR A 1 83 ? 0.173 -9.114 -1.739 1.00 94.81 83 THR A O 1
ATOM 629 N N . LEU A 1 84 ? 1.508 -7.404 -2.356 1.00 97.19 84 LEU A N 1
ATOM 630 C CA . LEU 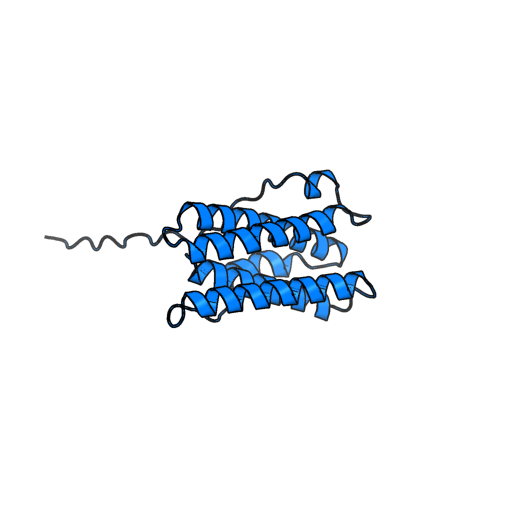A 1 84 ? 1.028 -6.445 -1.374 1.00 97.19 84 LEU A CA 1
ATOM 631 C C . LEU A 1 84 ? -0.449 -6.107 -1.600 1.00 97.19 84 LEU A C 1
ATOM 633 O O . LEU A 1 84 ? -1.222 -6.261 -0.663 1.00 97.19 84 LEU A O 1
ATOM 637 N N . GLU A 1 85 ? -0.860 -5.757 -2.823 1.00 97.75 85 GLU A N 1
ATOM 638 C CA . GLU A 1 85 ? -2.269 -5.475 -3.148 1.00 97.75 85 GLU A CA 1
ATOM 639 C C . GLU A 1 85 ? -3.183 -6.655 -2.810 1.00 97.75 85 GLU A C 1
ATOM 641 O O . GLU A 1 85 ? -4.191 -6.510 -2.125 1.00 97.75 85 GLU A O 1
ATOM 646 N N . ASN A 1 86 ? -2.795 -7.865 -3.219 1.00 96.38 86 ASN A N 1
ATOM 647 C CA . ASN A 1 86 ? -3.548 -9.075 -2.895 1.00 96.38 86 ASN A CA 1
ATOM 648 C C . ASN A 1 86 ? -3.656 -9.300 -1.375 1.00 96.38 86 ASN A C 1
ATOM 650 O O . ASN A 1 86 ? -4.709 -9.701 -0.869 1.00 96.38 86 ASN A O 1
ATOM 654 N N . THR A 1 87 ? -2.585 -9.006 -0.636 1.00 96.62 87 THR A N 1
ATOM 655 C CA . THR A 1 87 ? -2.567 -9.078 0.830 1.00 96.62 87 THR A CA 1
ATOM 656 C C . THR A 1 87 ? -3.488 -8.037 1.457 1.00 96.62 87 THR A C 1
ATOM 658 O O . THR A 1 87 ? -4.188 -8.356 2.419 1.00 96.62 87 THR A O 1
ATOM 661 N N . LEU A 1 88 ? -3.529 -6.815 0.927 1.00 97.31 88 LEU A N 1
ATOM 662 C CA . LEU A 1 88 ? -4.414 -5.755 1.405 1.00 97.31 88 LEU A CA 1
ATOM 663 C C . LEU A 1 88 ? -5.886 -6.087 1.129 1.00 97.31 88 LEU A C 1
ATOM 665 O O . LEU A 1 88 ? -6.683 -6.042 2.064 1.00 97.31 88 LEU A O 1
ATOM 669 N N . VAL A 1 89 ? -6.213 -6.623 -0.051 1.00 97.19 89 VAL A N 1
ATOM 670 C CA . VAL A 1 89 ? -7.551 -7.159 -0.360 1.00 97.19 89 VAL A CA 1
ATOM 671 C C . VAL A 1 89 ? -7.983 -8.203 0.672 1.00 97.19 89 VAL A C 1
ATOM 673 O O . VAL A 1 89 ? -9.089 -8.124 1.216 1.00 97.19 89 VAL A O 1
ATOM 676 N N . ALA A 1 90 ? -7.120 -9.176 0.985 1.00 96.56 90 ALA A N 1
ATOM 677 C CA . ALA A 1 90 ? -7.416 -10.197 1.991 1.00 96.56 90 ALA A CA 1
ATOM 678 C C . ALA A 1 90 ? -7.571 -9.586 3.395 1.00 96.56 90 ALA A C 1
ATOM 680 O O . ALA A 1 90 ? -8.464 -9.961 4.157 1.00 96.56 90 ALA A O 1
ATOM 681 N N . THR A 1 91 ? -6.723 -8.613 3.724 1.00 96.38 91 THR A N 1
ATOM 682 C CA . THR A 1 91 ? -6.705 -7.918 5.015 1.00 96.38 91 THR A CA 1
ATOM 683 C C . THR A 1 91 ? -7.963 -7.098 5.243 1.00 96.38 91 THR A C 1
ATOM 685 O O . THR A 1 91 ? -8.608 -7.224 6.283 1.00 96.38 91 THR A O 1
ATOM 688 N N . HIS A 1 92 ? -8.363 -6.301 4.260 1.00 97.44 92 HIS A N 1
ATOM 689 C CA . HIS A 1 92 ? -9.576 -5.500 4.322 1.00 97.44 92 HIS A CA 1
ATOM 690 C C . HIS A 1 92 ? -10.834 -6.347 4.251 1.00 97.44 92 HIS A C 1
ATOM 692 O O . HIS A 1 92 ? -11.812 -6.002 4.903 1.00 97.44 92 HIS A O 1
ATOM 698 N N . THR A 1 93 ? -10.814 -7.484 3.551 1.00 96.94 93 THR A N 1
ATOM 699 C CA . THR A 1 93 ? -11.923 -8.452 3.591 1.00 96.94 93 THR A CA 1
ATOM 700 C C . THR A 1 93 ? -12.097 -9.030 4.999 1.00 96.94 93 THR A C 1
ATOM 702 O O . THR A 1 93 ? -13.216 -9.084 5.514 1.00 96.94 93 THR A O 1
ATOM 705 N N . ASP A 1 94 ? -11.001 -9.403 5.667 1.00 95.81 94 ASP A N 1
ATOM 706 C CA . ASP A 1 94 ? -11.045 -9.845 7.066 1.00 95.81 94 ASP A CA 1
ATOM 707 C C . ASP A 1 94 ? -11.519 -8.720 8.001 1.00 95.81 94 ASP A C 1
ATOM 709 O O . ASP A 1 94 ? -12.336 -8.962 8.893 1.00 95.81 94 ASP A O 1
ATOM 713 N N . ILE A 1 95 ? -11.079 -7.478 7.768 1.00 95.62 95 ILE A N 1
ATOM 714 C CA . ILE A 1 95 ? -11.568 -6.310 8.509 1.00 95.62 95 ILE A CA 1
ATOM 715 C C . ILE A 1 95 ? -13.068 -6.120 8.317 1.00 95.62 95 ILE A C 1
ATOM 717 O O . ILE A 1 95 ? -13.789 -6.026 9.308 1.00 95.62 95 ILE A O 1
ATOM 721 N N . LEU A 1 96 ? -13.534 -6.108 7.068 1.00 96.44 96 LEU A N 1
ATOM 722 C CA . LEU A 1 96 ? -14.933 -5.937 6.691 1.00 96.44 96 LEU A CA 1
ATOM 723 C C . LEU A 1 96 ? -15.828 -6.950 7.404 1.00 96.44 96 LEU A C 1
ATOM 725 O O . LEU A 1 96 ? -16.882 -6.576 7.909 1.00 96.44 96 LEU A O 1
ATOM 729 N N . SER A 1 97 ? -15.379 -8.204 7.519 1.00 95.50 97 SER A N 1
ATOM 730 C CA . SER A 1 97 ? -16.139 -9.265 8.192 1.00 95.50 97 SER A CA 1
ATOM 731 C C . SER A 1 97 ? -16.377 -9.033 9.693 1.00 95.50 97 SER A C 1
ATOM 733 O O . SER A 1 97 ? -17.220 -9.700 10.287 1.00 95.50 97 SER A O 1
ATOM 735 N N . LYS A 1 98 ? -15.645 -8.096 10.311 1.00 94.56 98 LYS A N 1
ATOM 736 C CA . LYS A 1 98 ? -15.677 -7.795 11.752 1.00 94.56 98 LYS A CA 1
ATOM 737 C C . LYS A 1 98 ? -16.166 -6.372 12.055 1.00 94.56 98 LYS A C 1
ATOM 739 O O . LYS A 1 98 ? -16.096 -5.943 13.205 1.00 94.56 98 LYS A O 1
ATOM 744 N N . LEU A 1 99 ? -16.589 -5.606 11.045 1.00 94.69 99 LEU A N 1
ATOM 745 C CA . LEU A 1 99 ? -17.093 -4.246 11.235 1.00 94.69 99 LEU A CA 1
ATOM 746 C C . LEU A 1 99 ? -18.588 -4.252 11.562 1.00 94.69 99 LEU A C 1
ATOM 748 O O . LEU A 1 99 ? -19.400 -4.698 10.759 1.00 94.69 99 LEU A O 1
ATOM 752 N N . ASP A 1 100 ? -18.947 -3.643 12.692 1.00 93.00 100 ASP A N 1
ATOM 753 C CA . ASP A 1 100 ? -20.351 -3.405 13.064 1.00 93.00 100 ASP A CA 1
ATOM 754 C C . ASP A 1 100 ? -20.907 -2.090 12.482 1.00 93.00 100 ASP A C 1
ATOM 756 O O . ASP A 1 100 ? -22.118 -1.884 12.403 1.00 93.00 100 ASP A O 1
ATOM 760 N N . ASN A 1 101 ? -20.029 -1.163 12.088 1.00 94.06 101 ASN A N 1
ATOM 761 C CA . ASN A 1 101 ? -20.414 0.146 11.564 1.00 94.06 101 ASN A CA 1
ATOM 762 C C . ASN A 1 101 ? -20.626 0.083 10.040 1.00 94.06 101 ASN A C 1
ATOM 764 O O . ASN A 1 101 ? -19.701 -0.246 9.296 1.00 94.06 101 ASN A O 1
ATOM 768 N N . HIS A 1 102 ? -21.828 0.447 9.584 1.00 96.69 102 HIS A N 1
ATOM 769 C CA . HIS A 1 102 ? -22.202 0.402 8.169 1.00 96.69 102 HIS A CA 1
ATOM 770 C C . HIS A 1 102 ? -21.342 1.312 7.283 1.00 96.69 102 HIS A C 1
ATOM 772 O O . HIS A 1 102 ? -20.841 0.858 6.257 1.00 96.69 102 HIS A O 1
ATOM 778 N N . ASP A 1 103 ? -21.124 2.565 7.683 1.00 96.81 103 ASP A N 1
ATOM 779 C CA . ASP A 1 103 ? -20.338 3.519 6.895 1.00 96.81 103 ASP A CA 1
ATOM 780 C C . ASP A 1 103 ? -18.883 3.050 6.764 1.00 96.81 103 ASP A C 1
ATOM 782 O O . ASP A 1 103 ? -18.286 3.134 5.690 1.00 96.81 103 ASP A O 1
ATOM 786 N N . ALA A 1 104 ? -18.331 2.477 7.837 1.00 96.50 104 ALA A N 1
ATOM 787 C CA . ALA A 1 104 ? -17.015 1.852 7.816 1.00 96.50 104 ALA A CA 1
ATOM 788 C C . ALA A 1 104 ? -16.960 0.648 6.879 1.00 96.50 104 ALA A C 1
ATOM 790 O O . ALA A 1 104 ? -16.003 0.508 6.119 1.00 96.50 104 ALA A O 1
ATOM 791 N N . ALA A 1 105 ? -17.983 -0.206 6.909 1.00 97.81 105 ALA A N 1
ATOM 792 C CA . ALA A 1 105 ? -18.076 -1.352 6.019 1.00 97.81 105 ALA A CA 1
ATOM 793 C C . ALA A 1 105 ? -18.145 -0.917 4.546 1.00 97.81 105 ALA A C 1
ATOM 795 O O . ALA A 1 105 ? -17.435 -1.474 3.711 1.00 97.81 105 ALA A O 1
ATOM 796 N N . VAL A 1 106 ? -18.932 0.116 4.226 1.00 98.31 106 VAL A N 1
ATOM 797 C CA . VAL A 1 106 ? -19.032 0.676 2.868 1.00 98.31 106 VAL A CA 1
ATOM 798 C C . VAL A 1 106 ? -17.693 1.252 2.409 1.00 98.31 106 VAL A C 1
ATOM 800 O O . VAL A 1 106 ? -17.250 0.958 1.296 1.00 98.31 106 VAL A O 1
ATOM 803 N N . LEU A 1 107 ? -17.020 2.027 3.265 1.00 98.25 107 LEU A N 1
ATOM 804 C CA . LEU A 1 107 ? -15.701 2.574 2.956 1.00 98.25 107 LEU A CA 1
ATOM 805 C C . LEU A 1 107 ? -14.692 1.453 2.674 1.00 98.25 107 LEU A C 1
ATOM 807 O O . LEU A 1 107 ? -14.069 1.454 1.615 1.00 98.25 107 LEU A O 1
ATOM 811 N N . VAL A 1 108 ? -14.570 0.469 3.568 1.00 98.12 108 VAL A N 1
ATOM 812 C CA . VAL A 1 108 ? -13.620 -0.644 3.406 1.00 98.12 108 VAL A CA 1
ATOM 813 C C . VAL A 1 108 ? -13.945 -1.484 2.166 1.00 98.12 108 VAL A C 1
ATOM 815 O O . VAL A 1 108 ? -13.043 -1.817 1.403 1.00 98.12 108 VAL A O 1
ATOM 818 N N . ALA A 1 109 ? -15.220 -1.757 1.879 1.00 98.38 109 ALA A N 1
ATOM 819 C CA . ALA A 1 109 ? -15.620 -2.470 0.663 1.00 98.38 109 ALA A CA 1
ATOM 820 C C . ALA A 1 109 ? -15.236 -1.722 -0.630 1.00 98.38 109 ALA A C 1
ATOM 822 O O . ALA A 1 109 ? -14.848 -2.343 -1.626 1.00 98.38 109 ALA A O 1
ATOM 823 N N . SER A 1 110 ? -15.313 -0.386 -0.620 1.00 98.44 110 SER A N 1
ATOM 824 C CA . SER A 1 110 ? -14.883 0.430 -1.762 1.00 98.44 110 SER A CA 1
ATOM 825 C C . SER A 1 110 ? -13.376 0.330 -2.017 1.00 98.44 110 SER A C 1
ATOM 827 O O . SER A 1 110 ? -12.966 0.231 -3.174 1.00 98.44 110 SER A O 1
ATOM 829 N N . ILE A 1 111 ? -12.574 0.266 -0.949 1.00 98.50 111 ILE A N 1
ATOM 830 C CA . ILE A 1 111 ? -11.115 0.122 -1.010 1.00 98.50 111 ILE A CA 1
ATOM 831 C C . ILE A 1 111 ? -10.753 -1.239 -1.612 1.00 98.50 111 ILE A C 1
ATOM 833 O O . ILE A 1 111 ? -10.051 -1.286 -2.620 1.00 98.50 111 ILE A O 1
ATOM 837 N N . ILE A 1 112 ? -11.345 -2.325 -1.094 1.00 98.31 112 ILE A N 1
ATOM 838 C CA . ILE A 1 112 ? -11.144 -3.701 -1.591 1.00 98.31 112 ILE A CA 1
ATOM 839 C C . ILE A 1 112 ? -11.329 -3.780 -3.112 1.00 98.31 112 ILE A C 1
ATOM 841 O O . ILE A 1 112 ? -10.547 -4.416 -3.818 1.00 98.31 112 ILE A O 1
ATOM 845 N N . THR A 1 113 ? -12.371 -3.126 -3.632 1.00 97.69 113 THR A N 1
ATOM 846 C CA . THR A 1 113 ? -12.681 -3.153 -5.068 1.00 97.69 113 THR A CA 1
ATOM 847 C C . THR A 1 113 ? -11.576 -2.513 -5.908 1.00 97.69 113 THR A C 1
ATOM 849 O O . THR A 1 113 ? -11.333 -2.947 -7.035 1.00 97.69 113 THR A O 1
ATOM 852 N N . VAL A 1 114 ? -10.927 -1.465 -5.400 1.00 98.00 114 VAL A N 1
ATOM 853 C CA . VAL A 1 114 ? -9.881 -0.753 -6.136 1.00 98.00 114 VAL A CA 1
ATOM 854 C C . VAL A 1 114 ? -8.529 -1.449 -6.004 1.00 98.00 114 VAL A C 1
ATOM 856 O O . VAL A 1 114 ? -7.880 -1.647 -7.027 1.00 98.00 114 VAL A O 1
ATOM 859 N N . GLU A 1 115 ? -8.150 -1.914 -4.817 1.00 97.44 115 GLU A N 1
ATOM 860 C CA . GLU A 1 115 ? -6.919 -2.696 -4.617 1.00 97.44 115 GLU A CA 1
ATOM 861 C C . GLU A 1 115 ? -6.923 -3.988 -5.447 1.00 97.44 115 GLU A C 1
ATOM 863 O O . GLU A 1 115 ? -5.939 -4.330 -6.100 1.00 97.44 115 GLU A O 1
ATOM 868 N N . ALA A 1 116 ? -8.073 -4.670 -5.545 1.00 96.19 116 ALA A N 1
ATOM 869 C CA . ALA A 1 116 ? -8.213 -5.832 -6.423 1.00 96.19 116 ALA A CA 1
ATOM 870 C C . ALA A 1 116 ? -7.957 -5.478 -7.900 1.00 96.19 116 ALA A C 1
ATOM 872 O O . ALA A 1 116 ? -7.378 -6.269 -8.648 1.00 96.19 116 ALA A O 1
ATOM 873 N N . ARG A 1 117 ? -8.344 -4.270 -8.337 1.00 95.94 117 ARG A N 1
ATOM 874 C CA . ARG A 1 117 ? -8.027 -3.777 -9.687 1.00 95.94 117 ARG A CA 1
ATOM 875 C C . ARG A 1 117 ? -6.545 -3.443 -9.822 1.00 95.94 117 ARG A C 1
ATOM 877 O O . ARG A 1 117 ? -5.978 -3.748 -10.865 1.00 95.94 117 ARG A O 1
ATOM 884 N N . HIS A 1 118 ? -5.911 -2.861 -8.802 1.00 96.56 118 HIS A N 1
ATOM 885 C CA . HIS A 1 118 ? -4.463 -2.613 -8.804 1.00 96.56 118 HIS A CA 1
ATOM 886 C C . HIS A 1 118 ? -3.684 -3.927 -8.934 1.00 96.56 118 HIS A C 1
ATOM 888 O O . HIS A 1 118 ? -2.847 -4.053 -9.830 1.00 96.56 118 HIS A O 1
ATOM 894 N N . ALA A 1 119 ? -4.033 -4.946 -8.141 1.00 95.00 119 ALA A N 1
ATOM 895 C CA . ALA A 1 119 ? -3.449 -6.287 -8.226 1.00 95.00 119 ALA A CA 1
ATOM 896 C C . ALA A 1 119 ? -3.591 -6.903 -9.629 1.00 95.00 119 ALA A C 1
ATOM 898 O O . ALA A 1 119 ? -2.629 -7.455 -10.181 1.00 95.00 119 ALA A O 1
ATOM 899 N N . ALA A 1 120 ? -4.783 -6.787 -10.223 1.00 94.00 120 ALA A N 1
ATOM 900 C CA . ALA A 1 120 ? -5.070 -7.310 -11.553 1.00 94.00 120 ALA A CA 1
ATOM 901 C C . ALA A 1 120 ? -4.272 -6.594 -12.657 1.00 94.00 120 ALA A C 1
ATOM 903 O O . ALA A 1 120 ? -3.789 -7.247 -13.583 1.00 94.00 120 ALA A O 1
ATOM 904 N N . VAL A 1 121 ? -4.075 -5.274 -12.548 1.00 93.69 121 VAL A N 1
ATOM 905 C CA . VAL A 1 121 ? -3.273 -4.497 -13.511 1.00 93.69 121 VAL A CA 1
ATOM 906 C C . VAL A 1 121 ? -1.829 -5.002 -13.569 1.00 93.69 121 VAL A C 1
ATOM 908 O O . VAL A 1 121 ? -1.269 -5.121 -14.656 1.00 93.69 121 VAL A O 1
ATOM 911 N N . PHE A 1 122 ? -1.230 -5.391 -12.441 1.00 92.25 122 PHE A N 1
ATOM 912 C CA . PHE A 1 122 ? 0.103 -5.996 -12.486 1.00 92.25 122 PHE A CA 1
ATOM 913 C C . PHE A 1 122 ? 0.118 -7.331 -13.233 1.00 92.25 122 PHE A C 1
ATOM 915 O O . PHE A 1 122 ? 1.067 -7.598 -13.964 1.00 92.25 122 PHE A O 1
ATOM 922 N N . GLY A 1 123 ? -0.918 -8.163 -13.101 1.00 84.50 123 GLY A N 1
ATOM 923 C CA . GLY A 1 123 ? -0.947 -9.492 -13.723 1.00 84.50 123 GLY A CA 1
ATOM 924 C C . GLY A 1 123 ? -1.070 -9.479 -15.249 1.00 84.50 123 GLY A C 1
ATOM 925 O O . GLY A 1 123 ? -0.856 -10.516 -15.874 1.00 84.50 123 GLY A O 1
ATOM 926 N N . VAL A 1 124 ? -1.350 -8.319 -15.855 1.00 84.94 124 VAL A N 1
ATOM 927 C CA . VAL A 1 124 ? -1.376 -8.142 -17.317 1.00 84.94 124 VAL A CA 1
ATOM 928 C C . VAL A 1 124 ? -0.086 -7.542 -17.893 1.00 84.94 124 VAL A C 1
ATOM 930 O O . VAL A 1 124 ? 0.020 -7.381 -19.108 1.00 84.94 124 VAL A O 1
ATOM 933 N N . LEU A 1 125 ? 0.914 -7.227 -17.059 1.00 85.19 125 LEU A N 1
ATOM 934 C CA . LEU A 1 125 ? 2.212 -6.739 -17.536 1.00 85.19 125 LEU A CA 1
ATOM 935 C C . LEU A 1 125 ? 3.021 -7.863 -18.220 1.00 85.19 125 LEU A C 1
ATOM 937 O O . LEU A 1 125 ? 2.911 -9.021 -17.813 1.00 85.19 125 LEU A O 1
ATOM 941 N N . PRO A 1 126 ? 3.909 -7.558 -19.194 1.00 77.38 126 PRO A N 1
ATOM 942 C CA . PRO A 1 126 ? 4.587 -8.563 -20.034 1.00 77.38 126 PRO A CA 1
ATOM 943 C C . PRO A 1 126 ? 5.410 -9.642 -19.308 1.00 77.38 126 PRO A C 1
ATOM 945 O O . PRO A 1 126 ? 5.799 -10.631 -19.921 1.00 77.38 126 PRO A O 1
ATOM 9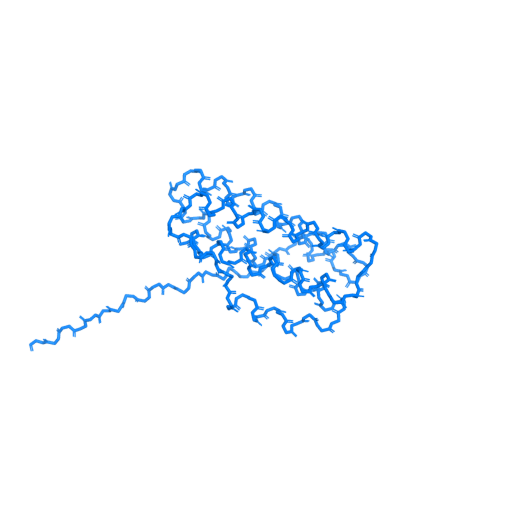48 N N . THR A 1 127 ? 5.715 -9.452 -18.021 1.00 74.50 127 THR A N 1
ATOM 949 C CA . THR A 1 127 ? 6.518 -10.383 -17.202 1.00 74.50 127 THR A CA 1
ATOM 950 C C . THR A 1 127 ? 5.727 -11.037 -16.067 1.00 74.50 127 THR A C 1
ATOM 952 O O . THR A 1 127 ? 6.313 -11.695 -15.205 1.00 74.50 127 THR A O 1
ATOM 955 N N . MET A 1 128 ? 4.408 -10.850 -16.058 1.00 83.31 128 MET A N 1
ATOM 956 C CA . MET A 1 128 ? 3.509 -11.287 -14.995 1.00 83.31 128 MET A CA 1
ATOM 957 C C . MET A 1 128 ? 2.541 -12.363 -15.506 1.00 83.31 128 MET A C 1
ATOM 959 O O . MET A 1 128 ? 2.558 -12.737 -16.679 1.00 83.31 128 MET A O 1
ATOM 963 N N . ASN A 1 129 ? 1.757 -12.941 -14.598 1.00 79.25 129 ASN A N 1
ATOM 964 C CA . ASN A 1 129 ? 0.894 -14.080 -14.886 1.00 79.25 129 ASN A CA 1
ATOM 965 C C . ASN A 1 129 ? -0.577 -13.658 -14.830 1.00 79.25 129 ASN A C 1
ATOM 967 O O . ASN A 1 129 ? -1.046 -13.204 -13.790 1.00 79.25 129 ASN A O 1
ATOM 971 N N . LEU A 1 130 ? -1.335 -13.897 -15.903 1.00 82.50 130 LEU A N 1
ATOM 972 C CA . LEU A 1 130 ? -2.776 -13.641 -15.913 1.00 82.50 130 LEU A CA 1
ATOM 973 C C . LEU A 1 130 ? -3.506 -14.398 -14.791 1.00 82.50 130 LEU A C 1
ATOM 975 O O . LEU A 1 130 ? -4.431 -13.855 -14.199 1.00 82.50 130 LEU A O 1
ATOM 979 N N . ALA A 1 131 ? -3.073 -15.613 -14.444 1.00 83.31 131 ALA A N 1
ATOM 980 C CA . ALA A 1 131 ? -3.665 -16.344 -13.325 1.00 83.31 131 ALA A CA 1
ATOM 981 C C . ALA A 1 131 ? -3.480 -15.597 -11.989 1.00 83.31 131 ALA A C 1
ATOM 983 O O . ALA A 1 131 ? -4.404 -15.565 -11.187 1.00 83.31 131 ALA A O 1
ATOM 984 N N . SER A 1 132 ? -2.349 -14.904 -11.778 1.00 78.31 132 SER A N 1
ATOM 985 C CA . SER A 1 132 ? -2.144 -14.090 -10.566 1.00 78.31 132 SER A CA 1
ATOM 986 C C . SER A 1 132 ? -2.924 -12.771 -10.565 1.00 78.31 132 SER A C 1
ATOM 988 O O . SER A 1 132 ? -2.988 -12.113 -9.530 1.00 78.31 132 SER A O 1
ATOM 990 N N . ALA A 1 133 ? -3.519 -12.380 -11.699 1.00 80.06 133 ALA A N 1
ATOM 991 C CA . ALA A 1 133 ? -4.500 -11.295 -11.772 1.00 80.06 133 ALA A CA 1
ATOM 992 C C . ALA A 1 133 ? -5.935 -11.746 -11.456 1.00 80.06 133 ALA A C 1
ATOM 994 O O . ALA A 1 133 ? -6.766 -10.898 -11.138 1.00 80.06 133 ALA A O 1
ATOM 995 N N . LEU A 1 134 ? -6.243 -13.040 -11.589 1.00 84.31 134 LEU A N 1
ATOM 996 C CA . LEU A 1 134 ? -7.598 -13.575 -11.415 1.00 84.31 134 LEU A CA 1
ATOM 997 C C . LEU A 1 134 ? -7.793 -14.249 -10.054 1.00 84.31 134 LEU A C 1
ATOM 999 O O . LEU A 1 134 ? -8.884 -14.169 -9.491 1.00 84.31 134 LEU A O 1
ATOM 1003 N N . ASP A 1 135 ? -6.740 -14.866 -9.520 1.00 85.81 135 ASP A N 1
ATOM 1004 C CA . ASP A 1 135 ? -6.769 -15.563 -8.240 1.00 85.81 135 ASP A CA 1
ATOM 1005 C C . ASP A 1 135 ? -6.058 -14.744 -7.154 1.00 85.81 135 ASP A C 1
ATOM 1007 O O . ASP A 1 135 ? -4.891 -14.374 -7.298 1.00 85.8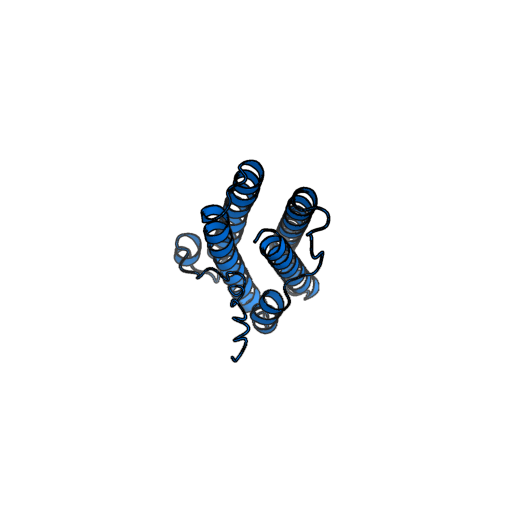1 135 ASP A O 1
ATOM 1011 N N . ASN A 1 136 ? -6.737 -14.522 -6.024 1.00 85.56 136 ASN A N 1
ATOM 1012 C CA . ASN A 1 136 ? -6.111 -14.008 -4.807 1.00 85.56 136 ASN A CA 1
ATOM 1013 C C . ASN A 1 136 ? -6.048 -15.112 -3.742 1.00 85.56 136 ASN A C 1
ATOM 1015 O O . ASN A 1 136 ? -7.062 -15.485 -3.152 1.00 85.56 136 ASN A O 1
ATOM 1019 N N . THR A 1 137 ? -4.841 -15.622 -3.486 1.00 86.31 137 THR A N 1
ATOM 1020 C CA . THR A 1 137 ? -4.564 -16.629 -2.447 1.00 86.31 137 THR A CA 1
ATOM 1021 C C . THR A 1 137 ? -3.799 -16.053 -1.253 1.00 86.31 137 THR A C 1
ATOM 1023 O O . THR A 1 137 ? -3.216 -16.812 -0.477 1.00 86.31 137 THR A O 1
ATOM 1026 N N . ALA A 1 138 ? -3.706 -14.725 -1.139 1.00 91.19 138 ALA A N 1
ATOM 1027 C CA . ALA A 1 138 ? -2.967 -14.082 -0.064 1.00 91.19 138 ALA A CA 1
ATOM 1028 C C . ALA A 1 138 ? -3.687 -14.235 1.281 1.00 91.19 138 ALA A C 1
ATOM 1030 O O . ALA A 1 138 ? -4.915 -14.254 1.368 1.00 91.19 138 ALA A O 1
ATOM 1031 N N . SER A 1 139 ? -2.898 -14.309 2.349 1.00 92.12 139 SER A N 1
ATOM 1032 C CA . SER A 1 139 ? -3.417 -14.313 3.714 1.00 92.12 139 SER A CA 1
ATOM 1033 C C . SER A 1 139 ? -3.567 -12.886 4.229 1.00 92.12 139 SER A C 1
ATOM 1035 O O . SER A 1 139 ? -2.677 -12.059 4.037 1.00 92.12 139 SER A O 1
ATOM 1037 N N . SER A 1 140 ? -4.660 -12.626 4.949 1.00 92.94 140 SER A N 1
ATOM 1038 C CA . SER A 1 140 ? -4.827 -11.390 5.719 1.00 92.94 140 SER A CA 1
ATOM 1039 C C . SER A 1 140 ? -3.681 -11.218 6.716 1.00 92.94 140 SER A C 1
ATOM 1041 O O . SER A 1 140 ? -3.335 -12.145 7.455 1.00 92.94 140 SER A O 1
ATOM 1043 N N . ILE A 1 141 ? -3.137 -10.007 6.781 1.00 91.12 141 ILE A N 1
ATOM 1044 C CA . ILE A 1 141 ? -2.270 -9.572 7.870 1.00 91.12 141 ILE A CA 1
ATOM 1045 C C . ILE A 1 141 ? -3.139 -8.868 8.909 1.00 91.12 141 ILE A C 1
ATOM 1047 O O . ILE A 1 141 ? -3.220 -7.648 8.967 1.00 91.12 141 ILE A O 1
ATOM 1051 N N . ALA A 1 142 ? -3.853 -9.635 9.727 1.00 73.81 142 ALA A N 1
ATOM 1052 C CA . ALA A 1 142 ? -4.659 -9.050 10.792 1.00 73.81 142 ALA A CA 1
ATOM 1053 C C . ALA A 1 142 ? -3.758 -8.357 11.840 1.00 73.81 142 ALA A C 1
ATOM 1055 O O . ALA A 1 142 ? -2.632 -8.812 12.080 1.00 73.81 142 ALA A O 1
ATOM 1056 N N . PRO A 1 143 ? -4.229 -7.288 12.516 1.00 62.41 143 PRO A N 1
ATOM 1057 C CA . PRO A 1 143 ? -3.548 -6.792 13.707 1.00 62.41 143 PRO A CA 1
ATOM 1058 C C . PRO A 1 143 ? -3.343 -7.963 14.671 1.00 62.41 143 PRO A C 1
ATOM 1060 O O . PRO A 1 143 ? -4.279 -8.737 14.883 1.00 62.41 143 PRO A O 1
ATOM 1063 N N . ALA A 1 144 ? -2.135 -8.101 15.236 1.00 51.16 144 ALA A N 1
ATOM 1064 C CA . ALA A 1 144 ? -1.876 -9.095 16.273 1.00 51.16 144 ALA A CA 1
ATOM 1065 C C . ALA A 1 144 ? -3.015 -9.007 17.293 1.00 51.16 144 ALA A C 1
ATOM 1067 O O . ALA A 1 144 ? -3.284 -7.912 17.800 1.00 51.16 144 ALA A O 1
ATOM 1068 N N . SER A 1 145 ? -3.739 -10.113 17.518 1.00 42.28 145 SER A N 1
ATOM 1069 C CA . SER A 1 145 ? -4.837 -10.101 18.482 1.00 42.28 145 SER A CA 1
ATOM 1070 C C . SER A 1 145 ? -4.267 -9.558 19.778 1.00 42.28 145 SER A C 1
ATOM 1072 O O . SER A 1 145 ? -3.212 -10.039 20.201 1.00 42.28 145 SER A O 1
ATOM 1074 N N . SER A 1 146 ? -4.917 -8.566 20.381 1.00 37.50 146 SER A N 1
ATOM 1075 C CA . SER A 1 146 ? -4.567 -8.122 21.722 1.00 37.50 146 SER A CA 1
ATOM 1076 C C . SER A 1 146 ? -4.593 -9.358 22.614 1.00 37.50 146 SER A C 1
ATOM 1078 O O . SER A 1 146 ? -5.668 -9.825 22.979 1.00 37.50 146 SER A O 1
ATOM 1080 N N . ALA A 1 147 ? -3.431 -9.950 22.889 1.00 34.22 147 ALA A N 1
ATOM 1081 C CA . ALA A 1 147 ? -3.331 -11.002 23.873 1.00 34.22 147 ALA A CA 1
ATOM 1082 C C . ALA A 1 147 ? -3.792 -10.347 25.167 1.00 34.22 147 ALA A C 1
ATOM 1084 O O . ALA A 1 147 ? -3.188 -9.371 25.621 1.00 34.22 147 ALA A O 1
ATOM 1085 N N . THR A 1 148 ? -4.917 -10.811 25.699 1.00 36.72 148 THR A N 1
ATOM 1086 C CA . THR A 1 148 ? -5.362 -10.456 27.035 1.00 36.72 148 THR A CA 1
ATOM 1087 C C . THR A 1 148 ? -4.191 -10.796 27.943 1.00 36.72 148 THR A C 1
ATOM 1089 O O . THR A 1 148 ? -3.867 -11.968 28.128 1.00 36.72 148 THR A O 1
ATOM 1092 N N . VAL A 1 149 ? -3.486 -9.780 28.440 1.00 39.06 149 VAL A N 1
ATOM 1093 C CA . VAL A 1 149 ? -2.565 -9.972 29.553 1.00 39.06 149 VAL A CA 1
ATOM 1094 C C . VAL A 1 149 ? -3.478 -10.283 30.725 1.00 39.06 149 VAL A C 1
ATOM 1096 O O . VAL A 1 149 ? -4.011 -9.386 31.371 1.00 39.06 149 VAL A O 1
ATOM 1099 N N . GLU A 1 150 ? -3.758 -11.569 30.910 1.00 38.66 150 GLU A N 1
ATOM 1100 C CA . GLU A 1 150 ? -4.370 -12.084 32.116 1.00 38.66 150 GLU A CA 1
ATOM 1101 C C . GLU A 1 150 ? -3.352 -11.824 33.225 1.00 38.66 150 GLU A C 1
ATOM 1103 O O . GLU A 1 150 ? -2.378 -12.554 33.406 1.00 38.66 150 GLU A O 1
ATOM 1108 N N . THR A 1 151 ? -3.509 -10.693 33.910 1.00 43.88 151 THR A N 1
ATOM 1109 C CA . THR A 1 151 ? -2.824 -10.436 35.167 1.00 43.88 151 THR A CA 1
ATOM 1110 C C . THR A 1 151 ? -3.328 -11.486 36.143 1.00 43.88 151 THR A C 1
ATOM 1112 O O . THR A 1 151 ? -4.368 -11.323 36.776 1.00 43.88 151 THR A O 1
ATOM 1115 N N . THR A 1 152 ? -2.593 -12.591 36.250 1.00 46.41 152 THR A N 1
ATOM 1116 C CA . THR A 1 152 ? -2.718 -13.527 37.360 1.00 46.41 152 THR A CA 1
ATOM 1117 C C . THR A 1 152 ? -2.424 -12.753 38.639 1.00 46.41 152 THR A C 1
ATOM 1119 O O . THR A 1 152 ? -1.266 -12.540 39.001 1.00 46.41 152 THR A O 1
ATOM 1122 N N . VAL A 1 153 ? -3.474 -12.275 39.302 1.00 50.91 153 VAL A N 1
ATOM 1123 C CA . VAL A 1 153 ? -3.388 -11.841 40.693 1.00 50.91 153 VAL A CA 1
ATOM 1124 C C . VAL A 1 153 ? -3.246 -13.122 41.507 1.00 50.91 153 VAL A C 1
ATOM 1126 O O . VAL A 1 153 ? -4.177 -13.920 41.592 1.00 50.91 153 VAL A O 1
ATOM 1129 N N . ALA A 1 154 ? -2.035 -13.359 42.008 1.00 50.94 154 ALA A N 1
ATOM 1130 C CA . ALA A 1 154 ? -1.752 -14.450 42.930 1.00 50.94 154 ALA A CA 1
ATOM 1131 C C . ALA A 1 154 ? -2.480 -14.215 44.277 1.00 50.94 154 ALA A C 1
ATOM 1133 O O . ALA A 1 154 ? -2.697 -13.052 44.632 1.00 50.94 154 ALA A O 1
ATOM 1134 N N . PRO A 1 155 ? -2.876 -15.296 44.978 1.00 60.47 155 PRO A N 1
ATOM 1135 C CA . PRO A 1 155 ? -3.731 -15.252 46.168 1.00 60.47 155 PRO A CA 1
ATOM 1136 C C . PRO A 1 155 ? -3.069 -14.639 47.407 1.00 60.47 155 PRO A C 1
ATOM 1138 O O . PRO A 1 155 ? -1.821 -14.687 47.511 1.00 60.47 155 PRO A O 1
#

Secondary structure (DSSP, 8-state):
-HHHHHHHHHHHHHHHHHHHTTT---HHHHHHHHHHHHHHHHHHHHHHHHHGGG---S--HHHHHHHHTT-SSHHHHHHHHHHHHHHHHHHHHHHHTT---HHHHHHHHHHHHHHHHHHHHHHTSTTS-HHHHH---PPP-PPPP----------

Sequence (155 aa):
MLAFAQGAELAVHDLYVKAVDSGRFTGDELTMLEQFAAHHLAYAQSINGMIGKDATNKRNEGVYSAYVSQMTTGAAAYRALQTLENTLVATHTDILSKLDNHDAAVLVASIITVEARHAAVFGVLPTMNLASALDNTASSIAPASSATVETTVAP

pLDDT: mean 90.73, std 14.7, range [34.22, 98.88]